Protein AF-A0A4Y8CAQ8-F1 (afdb_monomer_lite)

Foldseek 3Di:
DPPVVVCVVDDVVPDDPVVSVVVVVVLCVPPDDLVRVLVVLLVQLLVCLLVLNLVSNLVSLVVNVVSVHQLLVSLVSQLVSCCQWANPQDVCLNVLSVVLNVVCVVPPPDCNSVSSSVSSNDSSNGDTDRPVVVVVVVVVVDPVPDPDDDDDPVD

Radius of gyration: 21.2 Å; chains: 1; bounding box: 49×41×60 Å

Structure (mmCIF, N/CA/C/O backbone):
data_AF-A0A4Y8CAQ8-F1
#
_entry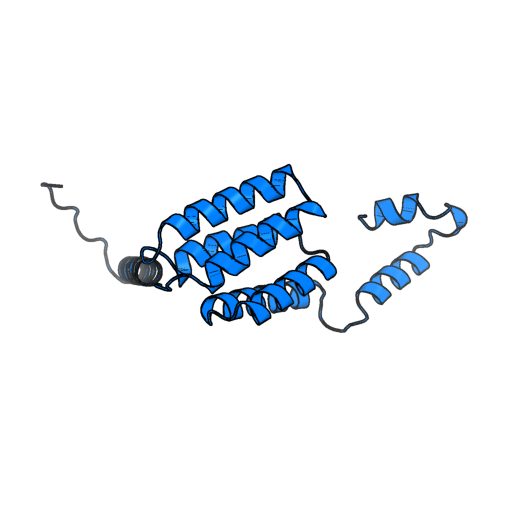.id   AF-A0A4Y8CAQ8-F1
#
loop_
_atom_site.group_PDB
_atom_site.id
_atom_site.type_symbol
_atom_site.label_atom_id
_atom_site.label_alt_id
_atom_site.label_comp_id
_atom_site.label_asym_id
_atom_site.label_entity_id
_atom_site.label_seq_id
_atom_site.pdbx_PDB_ins_code
_atom_site.Cartn_x
_atom_site.Cartn_y
_atom_site.Cartn_z
_atom_site.occupancy
_atom_site.B_iso_or_equiv
_atom_site.auth_seq_id
_atom_site.auth_comp_id
_atom_site.auth_asym_id
_atom_site.auth_atom_id
_atom_site.pdbx_PDB_model_num
ATOM 1 N N . LEU A 1 1 ? 20.482 11.154 -14.020 1.00 48.38 1 LEU A N 1
ATOM 2 C CA . LEU A 1 1 ? 21.392 12.305 -13.878 1.00 48.38 1 LEU A CA 1
ATOM 3 C C . LEU A 1 1 ? 20.596 13.489 -13.368 1.00 48.38 1 LEU A C 1
ATOM 5 O O . LEU A 1 1 ? 19.594 13.836 -13.987 1.00 48.38 1 LEU A O 1
ATOM 9 N N . ASN A 1 2 ? 21.006 14.090 -12.252 1.00 50.84 2 ASN A N 1
ATOM 10 C CA . ASN A 1 2 ? 20.492 15.417 -11.910 1.00 50.84 2 ASN A CA 1
ATOM 11 C C . ASN A 1 2 ? 20.995 16.437 -12.962 1.00 50.84 2 ASN A C 1
ATOM 13 O O . ASN A 1 2 ? 21.939 16.163 -13.705 1.00 50.84 2 ASN A O 1
ATOM 17 N N . LEU A 1 3 ? 20.349 17.603 -13.075 1.00 53.66 3 LEU A N 1
ATOM 18 C CA . LEU A 1 3 ? 20.696 18.590 -14.110 1.00 53.66 3 LEU A CA 1
ATOM 19 C C . LEU A 1 3 ? 22.185 18.992 -14.052 1.00 53.66 3 LEU A C 1
ATOM 21 O O . LEU A 1 3 ? 22.778 19.294 -15.080 1.00 53.66 3 LEU A O 1
ATOM 25 N N . LEU A 1 4 ? 22.792 18.953 -12.862 1.00 51.75 4 LEU A N 1
ATOM 26 C CA . LEU A 1 4 ? 24.197 19.285 -12.634 1.00 51.75 4 LEU A CA 1
ATOM 27 C C . LEU A 1 4 ? 25.144 18.212 -13.196 1.00 51.75 4 LEU A C 1
ATOM 29 O O . LEU A 1 4 ? 26.127 18.543 -13.847 1.00 51.75 4 LEU A O 1
ATOM 33 N N . GLU A 1 5 ? 24.818 16.933 -13.021 1.00 55.53 5 GLU A N 1
ATOM 34 C CA . GLU A 1 5 ? 25.569 15.816 -13.601 1.00 55.53 5 GLU A CA 1
ATOM 35 C C . GLU A 1 5 ? 25.488 15.818 -15.129 1.00 55.53 5 GLU A C 1
ATOM 37 O O . GLU A 1 5 ? 26.468 15.501 -15.794 1.00 55.53 5 GLU A O 1
ATOM 42 N N . PHE A 1 6 ? 24.347 16.210 -15.706 1.00 60.94 6 PHE A N 1
ATOM 43 C CA . PHE A 1 6 ? 24.195 16.288 -17.166 1.00 60.94 6 PHE A CA 1
ATOM 44 C C . PHE A 1 6 ? 25.023 17.429 -17.761 1.00 60.94 6 PHE A C 1
ATOM 46 O O . PHE A 1 6 ? 25.574 17.311 -18.851 1.00 60.94 6 PHE A O 1
ATOM 53 N N . VAL A 1 7 ? 25.154 18.518 -17.006 1.00 61.97 7 VAL A N 1
ATOM 54 C CA . VAL A 1 7 ? 25.989 19.670 -17.345 1.00 61.97 7 VAL A CA 1
ATOM 55 C C . VAL A 1 7 ? 27.478 19.337 -17.266 1.00 61.97 7 VAL A C 1
ATOM 57 O O . VAL A 1 7 ? 28.226 19.817 -18.101 1.00 61.97 7 VAL A O 1
ATOM 60 N N . LEU A 1 8 ? 27.903 18.481 -16.333 1.00 60.41 8 LEU A N 1
ATOM 61 C CA . LEU A 1 8 ? 29.299 18.031 -16.225 1.00 60.41 8 LEU A CA 1
ATOM 62 C C . LEU A 1 8 ? 29.729 17.089 -17.363 1.00 60.41 8 LEU A C 1
ATOM 64 O O . LEU A 1 8 ? 30.916 16.980 -17.651 1.00 60.41 8 LEU A O 1
ATOM 68 N N . VAL A 1 9 ? 28.773 16.407 -18.001 1.00 61.00 9 VAL A N 1
ATOM 69 C CA . VAL A 1 9 ? 29.015 15.544 -19.173 1.00 61.00 9 VAL A CA 1
ATOM 70 C C . VAL A 1 9 ? 29.072 16.354 -20.477 1.00 61.00 9 VAL A C 1
ATOM 72 O O . VAL A 1 9 ? 29.650 15.898 -21.463 1.00 61.00 9 VAL A O 1
ATOM 75 N N . LEU A 1 10 ? 28.492 17.556 -20.499 1.00 59.84 10 LEU A N 1
ATOM 76 C CA . LEU A 1 10 ? 28.521 18.448 -21.655 1.00 59.84 10 LEU A CA 1
ATOM 77 C C . LEU A 1 10 ? 29.734 19.381 -21.569 1.00 59.84 10 LEU A C 1
ATOM 79 O O . LEU A 1 10 ? 29.952 20.045 -20.563 1.00 59.84 10 LEU A O 1
ATOM 83 N N . ASP A 1 11 ? 30.509 19.428 -22.650 1.00 58.31 11 ASP A N 1
ATOM 84 C CA . ASP A 1 11 ? 31.727 20.232 -22.794 1.00 58.31 11 ASP A CA 1
ATOM 85 C C . ASP A 1 11 ? 31.525 21.683 -22.292 1.00 58.31 11 ASP A C 1
ATOM 87 O O . ASP A 1 11 ? 30.544 22.347 -22.660 1.00 58.31 11 ASP A O 1
ATOM 91 N N . GLU A 1 12 ? 32.445 22.182 -21.451 1.00 57.88 12 GLU A N 1
ATOM 92 C CA . GLU A 1 12 ? 32.298 23.411 -20.637 1.00 57.88 12 GLU A CA 1
ATOM 93 C C . GLU A 1 12 ? 31.908 24.657 -21.456 1.00 57.88 12 GLU A C 1
ATOM 95 O O . GLU A 1 12 ? 31.308 25.606 -20.949 1.00 57.88 12 GLU A O 1
ATOM 100 N N . LYS A 1 13 ? 32.196 24.643 -22.761 1.00 58.88 13 LYS A N 1
ATOM 101 C CA . LYS A 1 13 ? 31.930 25.736 -23.704 1.00 58.88 13 LYS A CA 1
ATOM 102 C C . LYS A 1 13 ? 30.451 25.978 -24.025 1.00 58.88 13 LYS A C 1
ATOM 104 O O . LYS A 1 13 ? 30.140 27.024 -24.593 1.00 58.88 13 LYS A O 1
ATOM 109 N N . HIS A 1 14 ? 29.536 25.070 -23.675 1.00 56.91 14 HIS A N 1
ATOM 110 C CA . HIS A 1 14 ? 28.107 25.202 -24.008 1.00 56.91 14 HIS A CA 1
ATOM 111 C C . HIS A 1 14 ? 27.181 25.457 -22.812 1.00 56.91 14 HIS A C 1
ATOM 113 O O . HIS A 1 14 ? 25.961 25.585 -22.986 1.00 56.91 14 HIS A O 1
ATOM 119 N N . ILE A 1 15 ? 27.737 25.601 -21.608 1.00 66.88 15 ILE A N 1
ATOM 120 C CA . ILE A 1 15 ? 26.968 25.837 -20.386 1.00 66.88 15 ILE A CA 1
ATOM 121 C C . ILE A 1 15 ? 26.664 27.335 -20.265 1.00 66.88 15 ILE A C 1
ATOM 123 O O . ILE A 1 15 ? 27.389 28.098 -19.632 1.00 66.88 15 ILE A O 1
ATOM 127 N N . SER A 1 16 ? 25.567 27.775 -20.883 1.00 69.94 16 SER A N 1
ATOM 128 C CA . SER A 1 16 ? 25.019 29.118 -20.676 1.00 69.94 16 SER A CA 1
ATOM 129 C C . SER A 1 16 ? 23.699 29.052 -19.909 1.00 69.94 16 SER A C 1
ATOM 131 O O . SER A 1 16 ? 22.913 28.111 -20.046 1.00 69.94 16 SER A O 1
ATOM 133 N N . LEU A 1 17 ? 23.419 30.087 -19.113 1.00 62.75 17 LEU A N 1
ATOM 134 C CA . LEU A 1 17 ? 22.161 30.235 -18.366 1.00 62.75 17 LEU A CA 1
ATOM 135 C C . LEU A 1 17 ? 20.934 30.171 -19.296 1.00 62.75 17 LEU A C 1
ATOM 137 O O . LEU A 1 17 ? 19.856 29.725 -18.903 1.00 62.75 17 LEU A O 1
ATOM 141 N N . GLU A 1 18 ? 21.108 30.597 -20.545 1.00 65.69 18 GLU A N 1
ATOM 142 C CA . GLU A 1 18 ? 20.089 30.548 -21.585 1.00 65.69 18 GLU A CA 1
ATOM 143 C C . GLU A 1 18 ? 19.841 29.117 -22.088 1.00 65.69 18 GLU A C 1
ATOM 145 O O . GLU A 1 18 ? 18.686 28.700 -22.198 1.00 65.69 18 GLU A O 1
ATOM 150 N N . ASN A 1 19 ? 20.901 28.332 -22.304 1.00 65.94 19 ASN A N 1
ATOM 151 C CA . ASN A 1 19 ? 20.801 26.925 -22.699 1.00 65.94 19 ASN A CA 1
ATOM 152 C C . ASN A 1 19 ? 20.169 26.078 -21.587 1.00 65.94 19 ASN A C 1
ATOM 154 O O . ASN A 1 19 ? 19.286 25.266 -21.856 1.00 65.94 19 ASN A O 1
ATOM 158 N N . LEU A 1 20 ? 20.528 26.339 -20.326 1.00 67.94 20 LEU A N 1
ATOM 159 C CA . LEU A 1 20 ? 19.938 25.672 -19.159 1.00 67.94 20 LEU A CA 1
ATOM 160 C C . LEU A 1 20 ? 18.444 25.976 -19.003 1.00 67.94 20 LEU A C 1
ATOM 162 O O . LEU A 1 20 ? 17.654 25.080 -18.705 1.00 67.94 20 LEU A O 1
ATOM 166 N N . LYS A 1 21 ? 18.029 27.228 -19.238 1.00 64.25 21 LYS A N 1
ATOM 167 C CA . LYS A 1 21 ? 16.607 27.606 -19.238 1.00 64.25 21 LYS A CA 1
ATOM 168 C C . LYS A 1 21 ? 15.843 26.946 -20.384 1.00 64.25 21 LYS A C 1
ATOM 170 O O . LYS A 1 21 ? 14.719 26.507 -20.158 1.00 64.25 21 LYS A O 1
ATOM 175 N N . LYS A 1 22 ? 16.440 26.841 -21.577 1.00 63.41 22 LYS A N 1
ATOM 176 C CA . LYS A 1 22 ? 15.846 26.129 -22.721 1.00 63.41 22 LYS A CA 1
ATOM 177 C C . LYS A 1 22 ? 15.663 24.643 -22.409 1.00 63.41 22 LYS A C 1
ATOM 179 O O . LYS A 1 22 ? 14.549 24.162 -22.539 1.00 63.41 22 LYS A O 1
ATOM 184 N N . LEU A 1 23 ? 16.680 23.960 -21.880 1.00 61.88 23 LEU A N 1
ATOM 185 C CA . LEU A 1 23 ? 16.581 22.559 -21.442 1.00 61.88 23 LEU A CA 1
ATOM 186 C C . LEU A 1 23 ? 15.515 22.350 -20.357 1.00 61.88 23 LEU A C 1
ATOM 188 O O . LEU A 1 23 ? 14.687 21.452 -20.478 1.00 61.88 23 LEU A O 1
ATOM 192 N N . ARG A 1 24 ? 15.472 23.213 -19.332 1.00 59.25 24 ARG A N 1
ATOM 193 C CA . ARG A 1 24 ? 14.423 23.171 -18.299 1.00 59.25 24 ARG A CA 1
ATOM 194 C C . ARG A 1 24 ? 13.027 23.342 -18.897 1.00 59.25 24 ARG A C 1
ATOM 196 O O . ARG A 1 24 ? 12.087 22.689 -18.462 1.00 59.25 24 ARG A O 1
ATOM 203 N N . ASN A 1 25 ? 12.879 24.240 -19.866 1.00 52.53 25 ASN A N 1
ATOM 204 C CA . ASN A 1 25 ? 11.593 24.508 -20.497 1.00 52.53 25 ASN A CA 1
ATOM 205 C C . ASN A 1 25 ? 11.186 23.400 -21.482 1.00 52.53 25 ASN A C 1
ATOM 207 O O . ASN A 1 25 ? 10.002 23.107 -21.552 1.00 52.53 25 ASN A O 1
ATOM 211 N N . SER A 1 26 ? 12.132 22.742 -22.160 1.00 52.34 26 SER A N 1
ATOM 212 C CA . SER A 1 26 ? 11.873 21.548 -22.981 1.00 52.34 26 SER A CA 1
ATOM 213 C C . SER A 1 26 ? 11.478 20.324 -22.146 1.00 52.34 26 SER A C 1
ATOM 215 O O . SER A 1 26 ? 10.753 19.465 -22.627 1.00 52.34 26 SER A O 1
ATOM 217 N N . ILE A 1 27 ? 11.909 20.245 -20.883 1.00 53.66 27 ILE A N 1
ATOM 218 C CA . ILE A 1 27 ? 11.409 19.241 -19.924 1.00 53.66 27 ILE A CA 1
ATOM 219 C C . ILE A 1 27 ? 9.975 19.585 -19.466 1.00 53.66 27 ILE A C 1
ATOM 221 O O . ILE A 1 27 ? 9.199 18.696 -19.139 1.00 53.66 27 ILE A O 1
ATOM 225 N N . ASN A 1 28 ? 9.599 20.868 -19.485 1.00 46.09 28 ASN A N 1
ATOM 226 C CA . ASN A 1 28 ? 8.289 21.376 -19.056 1.00 46.09 28 ASN A CA 1
ATOM 227 C C . ASN A 1 28 ? 7.316 21.674 -20.221 1.00 46.09 28 ASN A C 1
ATOM 229 O O . ASN A 1 28 ? 6.280 22.297 -19.991 1.00 46.09 28 ASN A O 1
ATOM 233 N N . SER A 1 29 ? 7.637 21.316 -21.471 1.00 40.28 29 SER A N 1
ATOM 234 C CA . SER A 1 29 ? 6.816 21.674 -22.644 1.00 40.28 29 SER A CA 1
ATOM 235 C C . SER A 1 29 ? 5.560 20.814 -22.838 1.00 40.28 29 SER A C 1
ATOM 237 O O . SER A 1 29 ? 4.784 21.078 -23.752 1.00 40.28 29 SER A O 1
ATOM 239 N N . GLU A 1 30 ? 5.297 19.853 -21.954 1.00 44.75 30 GLU A N 1
ATOM 240 C CA . GLU A 1 30 ? 3.944 19.346 -21.721 1.00 44.75 30 GLU A CA 1
ATOM 241 C C . GLU A 1 30 ? 3.357 20.166 -20.567 1.00 44.75 30 GLU A C 1
ATOM 243 O O . GLU A 1 30 ? 3.832 20.063 -19.444 1.00 44.75 30 GLU A O 1
ATOM 248 N N . GLY A 1 31 ? 2.387 21.042 -20.852 1.00 42.06 31 GLY A N 1
ATOM 249 C CA . GLY A 1 31 ? 1.875 22.109 -19.971 1.00 42.06 31 GLY A CA 1
ATOM 250 C C . GLY A 1 31 ? 1.147 21.684 -18.685 1.00 42.06 31 GLY A C 1
ATOM 251 O O . GLY A 1 31 ? 0.200 22.345 -18.269 1.00 42.06 31 GLY A O 1
ATOM 252 N N . VAL A 1 32 ? 1.584 20.607 -18.046 1.00 47.69 32 VAL A N 1
ATOM 253 C CA . VAL A 1 32 ? 1.220 20.182 -16.700 1.00 47.69 32 VAL A CA 1
ATOM 254 C C . VAL A 1 32 ? 2.506 20.284 -15.887 1.00 47.69 32 VAL A C 1
ATOM 256 O O . VAL A 1 32 ? 3.531 19.735 -16.284 1.00 47.69 32 VAL A O 1
ATOM 259 N N . SER A 1 33 ? 2.496 21.030 -14.777 1.00 55.12 33 SER A N 1
ATOM 260 C CA . SER A 1 33 ? 3.642 21.060 -13.857 1.00 55.12 33 SER A CA 1
ATOM 261 C C . SER A 1 33 ? 4.111 19.624 -13.621 1.00 55.12 33 SER A C 1
ATOM 263 O O . SER A 1 33 ? 3.273 18.770 -13.341 1.00 55.12 33 SER A O 1
ATOM 265 N N . SER A 1 34 ? 5.409 19.325 -13.737 1.00 57.69 34 SER A N 1
ATOM 266 C CA . SER A 1 34 ? 5.913 17.949 -13.588 1.00 57.69 34 SER A CA 1
ATOM 267 C C . SER A 1 34 ? 5.353 17.275 -12.328 1.00 57.69 34 SER A C 1
ATOM 269 O O . SER A 1 34 ? 4.872 16.145 -12.384 1.00 57.69 34 SER A O 1
ATOM 271 N N . LYS A 1 35 ? 5.265 18.026 -11.220 1.00 59.06 35 LYS A N 1
ATOM 272 C CA . LYS A 1 35 ? 4.625 17.613 -9.956 1.00 59.06 35 LYS A CA 1
ATOM 273 C C . LYS A 1 35 ? 3.180 17.124 -10.102 1.00 59.06 35 LYS A C 1
ATOM 275 O O . LYS A 1 35 ? 2.810 16.153 -9.441 1.00 59.06 35 LYS A O 1
ATOM 280 N N . ASP A 1 36 ? 2.380 17.774 -10.937 1.00 68.19 36 ASP A N 1
ATOM 281 C CA . ASP A 1 36 ? 0.981 17.409 -11.159 1.00 68.19 36 ASP A CA 1
ATOM 282 C C . ASP A 1 36 ? 0.894 16.108 -11.970 1.00 68.19 36 ASP A C 1
ATOM 284 O O . ASP A 1 36 ? 0.117 15.219 -11.622 1.00 68.19 36 ASP A O 1
ATOM 288 N N . THR A 1 37 ? 1.764 15.923 -12.970 1.00 76.25 37 THR A N 1
ATOM 289 C CA . THR A 1 37 ? 1.831 14.684 -13.766 1.00 76.25 37 THR A CA 1
ATOM 290 C C . THR A 1 37 ? 2.212 13.475 -12.909 1.00 76.25 37 THR A C 1
ATOM 292 O O . THR A 1 37 ? 1.539 12.443 -12.976 1.00 76.25 37 THR A O 1
ATOM 295 N N . HIS A 1 38 ? 3.226 13.604 -12.044 1.00 82.31 38 HIS A N 1
ATOM 296 C CA . HIS A 1 38 ? 3.637 12.541 -11.115 1.00 82.31 38 HIS A CA 1
ATOM 297 C C . HIS A 1 38 ? 2.480 12.100 -10.206 1.00 82.31 38 HIS A C 1
ATOM 299 O O . HIS A 1 38 ? 2.194 10.906 -10.068 1.00 82.31 38 HIS A O 1
ATOM 305 N N . TYR A 1 39 ? 1.764 13.064 -9.613 1.00 85.25 39 TYR A N 1
ATOM 306 C CA . TYR A 1 39 ? 0.643 12.767 -8.724 1.00 85.25 39 TYR A CA 1
ATOM 307 C C . TYR A 1 39 ? -0.533 12.121 -9.467 1.00 85.25 39 TYR A C 1
ATOM 309 O O . TYR A 1 39 ? -1.132 11.174 -8.952 1.00 85.25 39 TYR A O 1
ATOM 317 N N . ILE A 1 40 ? -0.847 12.589 -10.679 1.00 93.06 40 ILE A N 1
ATOM 318 C CA . ILE A 1 40 ? -1.916 12.027 -11.513 1.00 93.06 40 ILE A CA 1
ATOM 319 C C . ILE A 1 40 ? -1.617 10.565 -11.852 1.00 93.06 40 ILE A C 1
ATOM 321 O O . ILE A 1 40 ? -2.478 9.710 -11.634 1.00 93.06 40 ILE A O 1
ATOM 325 N N . LEU A 1 41 ? -0.402 10.257 -12.316 1.00 95.88 41 LEU A N 1
ATOM 326 C CA . LEU A 1 41 ? -0.003 8.890 -12.663 1.00 95.88 41 LEU A CA 1
ATOM 327 C C . LEU A 1 41 ? -0.014 7.966 -11.440 1.00 95.88 41 LEU A C 1
ATOM 329 O O . LEU A 1 41 ? -0.576 6.872 -11.488 1.00 95.88 41 LEU A O 1
ATOM 333 N N . ALA A 1 42 ? 0.523 8.433 -10.312 1.00 96.31 42 ALA A N 1
ATOM 334 C CA . ALA A 1 42 ? 0.510 7.684 -9.061 1.00 96.31 42 ALA A CA 1
ATOM 335 C C . ALA A 1 42 ? -0.918 7.422 -8.564 1.00 96.31 42 ALA A C 1
ATOM 337 O O . ALA A 1 42 ? -1.236 6.327 -8.103 1.00 96.31 42 ALA A O 1
ATOM 338 N N . SER A 1 43 ? -1.804 8.413 -8.683 1.00 96.62 43 SER A N 1
ATOM 339 C CA . SER A 1 43 ? -3.214 8.264 -8.334 1.00 96.62 43 SER A CA 1
ATOM 340 C C . SER A 1 43 ? -3.927 7.277 -9.261 1.00 96.62 43 SER A C 1
ATOM 342 O O . SER A 1 43 ? -4.732 6.476 -8.790 1.00 96.62 43 SER A O 1
ATOM 344 N N . ALA A 1 44 ? -3.633 7.309 -10.561 1.00 98.19 44 ALA A N 1
ATOM 345 C CA . ALA A 1 44 ? -4.205 6.390 -11.539 1.00 98.19 44 ALA A CA 1
ATOM 346 C C . ALA A 1 44 ? -3.763 4.937 -11.289 1.00 98.19 44 ALA A C 1
ATOM 348 O O . ALA A 1 44 ? -4.606 4.038 -11.287 1.00 98.19 44 ALA A O 1
ATOM 349 N N . MET A 1 45 ? -2.487 4.714 -10.955 1.00 98.69 45 MET A N 1
ATOM 350 C CA . MET A 1 45 ? -1.977 3.403 -10.536 1.00 98.69 45 MET A CA 1
ATOM 351 C C . MET A 1 45 ? -2.737 2.869 -9.312 1.00 98.69 45 MET A C 1
ATOM 353 O O . MET A 1 45 ? -3.235 1.749 -9.340 1.00 98.69 45 MET A O 1
ATOM 357 N N . ILE A 1 46 ? -2.903 3.682 -8.262 1.00 98.56 46 ILE A N 1
ATOM 358 C CA . ILE A 1 46 ? -3.612 3.277 -7.034 1.00 98.56 46 ILE A CA 1
ATOM 359 C C . ILE A 1 46 ? -5.098 2.993 -7.296 1.00 98.56 46 ILE A C 1
ATOM 361 O O . ILE A 1 46 ? -5.648 2.027 -6.770 1.00 98.56 46 ILE A O 1
ATOM 365 N N . LYS A 1 47 ? -5.761 3.786 -8.148 1.00 98.56 47 LYS A N 1
ATOM 366 C CA . LYS A 1 47 ? -7.147 3.508 -8.560 1.00 98.56 47 LYS A CA 1
ATOM 367 C C . LYS A 1 47 ? -7.264 2.201 -9.348 1.00 98.56 47 LYS A C 1
ATOM 369 O O . LYS A 1 47 ? -8.226 1.471 -9.136 1.00 98.56 47 LYS A O 1
ATOM 374 N N . SER A 1 48 ? -6.287 1.893 -10.199 1.00 98.69 48 SER A N 1
ATOM 375 C CA . SER A 1 48 ? -6.244 0.638 -10.963 1.00 98.69 48 SER A CA 1
ATOM 376 C C . SER A 1 48 ? -6.073 -0.569 -10.037 1.00 98.69 48 SER A C 1
ATOM 378 O O . SER A 1 48 ? -6.841 -1.522 -10.119 1.00 98.69 48 SER A O 1
ATOM 380 N N . LEU A 1 49 ? -5.157 -0.474 -9.062 1.00 98.75 49 LEU A N 1
ATOM 381 C CA . LEU A 1 49 ? -4.990 -1.476 -8.003 1.00 98.75 49 LEU A CA 1
ATOM 382 C C . LEU A 1 49 ? -6.298 -1.713 -7.229 1.00 98.75 49 LEU A C 1
ATOM 384 O O . LEU A 1 49 ? -6.693 -2.858 -7.014 1.00 98.75 49 LEU A O 1
ATOM 388 N N . ARG A 1 50 ? -7.003 -0.641 -6.844 1.00 98.56 50 ARG A N 1
ATOM 389 C CA . ARG A 1 50 ? -8.308 -0.722 -6.161 1.00 98.56 50 ARG A CA 1
ATOM 390 C C . ARG A 1 50 ? -9.374 -1.395 -7.025 1.00 98.56 50 ARG A C 1
ATOM 392 O O . ARG A 1 50 ? -10.157 -2.192 -6.517 1.00 98.56 50 ARG A O 1
ATOM 399 N N . GLY A 1 51 ? -9.376 -1.092 -8.322 1.00 98.12 51 GLY A N 1
ATOM 400 C CA . GLY A 1 51 ? -10.236 -1.723 -9.323 1.00 98.12 51 GLY A CA 1
ATOM 401 C C . GLY A 1 51 ? -9.851 -3.164 -9.665 1.00 98.12 51 GLY A C 1
ATOM 402 O O . GLY A 1 51 ? -10.567 -3.799 -10.428 1.00 98.12 51 GLY A O 1
ATOM 403 N N . SER A 1 52 ? -8.762 -3.689 -9.089 1.00 98.38 52 SER A N 1
ATOM 404 C CA . SER A 1 52 ? -8.197 -5.006 -9.412 1.00 98.38 52 SER A CA 1
ATOM 405 C C . SER A 1 52 ? -7.858 -5.175 -10.901 1.00 98.38 52 SER A C 1
ATOM 407 O O . SER A 1 52 ? -7.918 -6.276 -11.442 1.00 98.38 52 SER A O 1
ATOM 409 N N . ASP A 1 53 ? -7.484 -4.074 -11.558 1.00 98.69 53 ASP A N 1
ATOM 410 C CA . ASP A 1 53 ? -7.047 -4.043 -12.954 1.00 98.69 53 ASP A CA 1
ATOM 411 C C . ASP A 1 53 ? -5.513 -4.111 -13.009 1.00 98.69 53 ASP A C 1
ATOM 413 O O . ASP A 1 53 ? -4.809 -3.118 -12.787 1.00 98.69 53 ASP A O 1
ATOM 417 N N . VAL A 1 54 ? -4.996 -5.322 -13.239 1.00 98.69 54 VAL A N 1
ATOM 418 C CA . VAL A 1 54 ? -3.554 -5.614 -13.273 1.00 98.69 54 VAL A CA 1
ATOM 419 C C . VAL A 1 54 ? -2.873 -4.893 -14.436 1.00 98.69 54 VAL A C 1
ATOM 421 O O . VAL A 1 54 ? -1.812 -4.293 -14.247 1.00 98.69 54 VAL A O 1
ATOM 424 N N . ASP A 1 55 ? -3.485 -4.919 -15.620 1.00 98.69 55 ASP A N 1
ATOM 425 C CA . ASP A 1 55 ? -2.905 -4.359 -16.840 1.00 98.69 55 ASP A CA 1
ATOM 426 C C . ASP A 1 55 ? -2.799 -2.836 -16.740 1.00 98.69 55 ASP A C 1
ATOM 428 O O . ASP A 1 55 ? -1.733 -2.263 -16.991 1.00 98.69 55 ASP A O 1
ATOM 432 N N . ALA A 1 56 ? -3.866 -2.170 -16.284 1.00 98.56 56 ALA A N 1
ATOM 433 C CA . ALA A 1 56 ? -3.847 -0.729 -16.061 1.00 98.56 56 ALA A CA 1
ATOM 434 C C . ALA A 1 56 ? -2.844 -0.336 -14.965 1.00 98.56 56 ALA A C 1
ATOM 436 O O . ALA A 1 56 ? -2.099 0.637 -15.123 1.00 98.56 56 ALA A O 1
ATOM 437 N N . ALA A 1 57 ? -2.763 -1.101 -13.870 1.00 98.75 57 ALA A N 1
ATOM 438 C CA . ALA A 1 57 ? -1.804 -0.828 -12.803 1.00 98.75 57 ALA A CA 1
ATOM 439 C C . ALA A 1 57 ? -0.348 -0.936 -13.292 1.00 98.75 57 ALA A C 1
ATOM 441 O O . ALA A 1 57 ? 0.462 -0.055 -12.992 1.00 98.75 57 ALA A O 1
ATOM 442 N N . ILE A 1 58 ? -0.023 -1.960 -14.089 1.00 98.69 58 ILE A N 1
ATOM 443 C CA . ILE A 1 58 ? 1.306 -2.125 -14.697 1.00 98.69 58 ILE A CA 1
ATOM 444 C C . ILE A 1 58 ? 1.596 -1.030 -15.725 1.00 98.69 58 ILE A C 1
ATOM 446 O O . ILE A 1 58 ? 2.708 -0.499 -15.752 1.00 98.69 58 ILE A O 1
ATOM 450 N N . TYR A 1 59 ? 0.604 -0.628 -16.519 1.00 98.56 59 TYR A N 1
ATOM 451 C CA . TYR A 1 59 ? 0.749 0.486 -17.452 1.00 98.56 59 TYR A CA 1
ATOM 452 C C . TYR A 1 59 ? 1.113 1.793 -16.730 1.00 98.56 59 TYR A C 1
ATOM 454 O O . TYR A 1 59 ? 2.077 2.465 -17.105 1.00 98.56 59 TYR A O 1
ATOM 462 N N . TYR A 1 60 ? 0.396 2.148 -15.659 1.00 98.62 60 TYR A N 1
ATOM 463 C CA . TYR A 1 60 ? 0.709 3.360 -14.898 1.00 98.62 60 TYR A CA 1
ATOM 464 C C . TYR A 1 60 ? 2.027 3.253 -14.124 1.00 98.62 60 TYR A C 1
ATOM 466 O O . TYR A 1 60 ? 2.736 4.254 -14.017 1.00 98.62 60 TYR A O 1
ATOM 474 N N . LEU A 1 61 ? 2.405 2.060 -13.649 1.00 98.62 61 LEU A N 1
ATOM 475 C CA . LEU A 1 61 ? 3.738 1.817 -13.096 1.00 98.62 61 LEU A CA 1
ATOM 476 C C . LEU A 1 61 ? 4.829 2.117 -14.135 1.00 98.62 61 LEU A C 1
ATOM 478 O O . LEU A 1 61 ? 5.771 2.848 -13.837 1.00 98.62 61 LEU A O 1
ATOM 482 N N . ALA A 1 62 ? 4.694 1.602 -15.359 1.00 98.38 62 ALA A N 1
ATOM 483 C CA . ALA A 1 62 ? 5.656 1.847 -16.431 1.00 98.38 62 ALA A CA 1
ATOM 484 C C . ALA A 1 62 ? 5.767 3.343 -16.765 1.00 98.38 62 ALA A C 1
ATOM 486 O O . ALA A 1 62 ? 6.873 3.863 -16.890 1.00 98.38 62 ALA A O 1
ATOM 487 N N . ARG A 1 63 ? 4.634 4.056 -16.821 1.00 97.12 63 ARG A N 1
ATOM 488 C CA . ARG A 1 63 ? 4.590 5.515 -17.022 1.00 97.12 63 ARG A CA 1
ATOM 489 C C . ARG A 1 63 ? 5.292 6.295 -15.908 1.00 97.12 63 ARG A C 1
ATOM 491 O O . ARG A 1 63 ? 5.943 7.291 -16.199 1.00 97.12 63 ARG A O 1
ATOM 498 N N . LEU A 1 64 ? 5.165 5.867 -14.650 1.00 96.19 64 LEU A N 1
ATOM 499 C CA . LEU A 1 64 ? 5.874 6.482 -13.521 1.00 96.19 64 LEU A CA 1
ATOM 500 C C . LEU A 1 64 ? 7.388 6.276 -13.629 1.00 96.19 64 LEU A C 1
ATOM 502 O O . LEU A 1 64 ? 8.146 7.219 -13.418 1.00 96.19 64 LEU A O 1
ATOM 506 N N . ILE A 1 65 ? 7.819 5.063 -13.983 1.00 95.69 65 ILE A N 1
ATOM 507 C CA . ILE A 1 65 ? 9.239 4.732 -14.161 1.00 95.69 65 ILE A CA 1
ATOM 508 C C . ILE A 1 65 ? 9.843 5.552 -15.308 1.00 95.69 65 ILE A C 1
ATOM 510 O O . ILE A 1 65 ? 10.906 6.142 -15.136 1.00 95.69 65 ILE A O 1
ATOM 514 N N . ASP A 1 66 ? 9.155 5.622 -16.449 1.00 92.94 66 ASP A N 1
ATOM 515 C CA . ASP A 1 66 ? 9.586 6.391 -17.624 1.00 92.94 66 ASP A CA 1
ATOM 516 C C . ASP A 1 66 ? 9.667 7.898 -17.330 1.00 92.94 66 ASP A C 1
ATOM 518 O O . ASP A 1 66 ? 10.628 8.566 -17.707 1.00 92.94 66 ASP A O 1
ATOM 522 N N . ALA A 1 67 ? 8.727 8.417 -16.533 1.00 88.81 67 ALA A N 1
ATOM 523 C CA . ALA A 1 67 ? 8.755 9.791 -16.033 1.00 88.81 67 ALA A CA 1
ATOM 524 C C . ALA A 1 67 ? 9.852 10.058 -14.977 1.00 88.81 67 ALA A C 1
ATOM 526 O O . ALA A 1 67 ? 9.952 11.177 -14.471 1.00 88.81 67 ALA A O 1
ATOM 527 N N . GLY A 1 68 ? 10.665 9.058 -14.618 1.00 88.88 68 GLY A N 1
ATOM 528 C CA . GLY A 1 68 ? 11.768 9.196 -13.667 1.00 88.88 68 GLY A CA 1
ATOM 529 C C . GLY A 1 68 ? 11.339 9.245 -12.199 1.00 88.88 68 GLY A C 1
ATOM 530 O O . GLY A 1 68 ? 12.090 9.752 -11.366 1.00 88.88 68 GLY A O 1
ATOM 531 N N . GLU A 1 69 ? 10.147 8.740 -11.865 1.00 95.00 69 GLU A N 1
ATOM 532 C CA . GLU A 1 69 ? 9.669 8.689 -10.483 1.00 95.00 69 GLU A CA 1
ATOM 533 C C . GLU A 1 69 ? 10.524 7.749 -9.624 1.00 95.00 69 GLU A C 1
ATOM 535 O O . GLU A 1 69 ? 10.933 6.661 -10.052 1.00 95.00 69 GLU A O 1
ATOM 540 N N . SER A 1 70 ? 10.768 8.145 -8.373 1.00 95.81 70 SER A N 1
ATOM 541 C CA . SER A 1 70 ? 11.633 7.373 -7.488 1.00 95.81 70 SER A CA 1
ATOM 542 C C . SER A 1 70 ? 10.980 6.041 -7.084 1.00 95.81 70 SER A C 1
ATOM 544 O O . SER A 1 70 ? 9.794 5.968 -6.749 1.00 95.81 70 SER A O 1
ATOM 546 N N . ALA A 1 71 ? 11.753 4.952 -7.100 1.00 97.56 71 ALA A N 1
ATOM 547 C CA . ALA A 1 71 ? 11.224 3.621 -6.790 1.00 97.56 71 ALA A CA 1
ATOM 548 C C . ALA A 1 71 ? 10.679 3.539 -5.352 1.00 97.56 71 ALA A C 1
ATOM 550 O O . ALA A 1 71 ? 9.644 2.922 -5.097 1.00 97.56 71 ALA A O 1
ATOM 551 N N . ASP A 1 72 ? 11.340 4.217 -4.410 1.00 96.75 72 ASP A N 1
ATOM 552 C CA . ASP A 1 72 ? 10.912 4.315 -3.017 1.00 96.75 72 ASP A CA 1
ATOM 553 C C . ASP A 1 72 ? 9.625 5.140 -2.856 1.00 96.75 72 ASP A C 1
ATOM 555 O O . ASP A 1 72 ? 8.827 4.847 -1.963 1.00 96.75 72 ASP A O 1
ATOM 559 N N . PHE A 1 73 ? 9.378 6.138 -3.715 1.00 97.06 73 PHE A N 1
ATOM 560 C CA . PHE A 1 73 ? 8.105 6.856 -3.740 1.00 97.06 73 PHE A CA 1
ATOM 561 C C . PHE A 1 73 ? 6.969 5.932 -4.163 1.00 97.06 73 PHE A C 1
ATOM 563 O O . PHE A 1 73 ? 5.961 5.863 -3.458 1.00 97.06 73 PHE A O 1
ATOM 570 N N . ILE A 1 74 ? 7.146 5.184 -5.255 1.00 98.44 74 ILE A N 1
ATOM 571 C CA . ILE A 1 74 ? 6.145 4.226 -5.742 1.00 98.44 74 ILE A CA 1
ATOM 572 C C . ILE A 1 74 ? 5.861 3.181 -4.655 1.00 98.44 74 ILE A C 1
ATOM 574 O O . ILE A 1 74 ? 4.706 2.998 -4.269 1.00 98.44 74 ILE A O 1
ATOM 578 N N . ALA A 1 75 ? 6.905 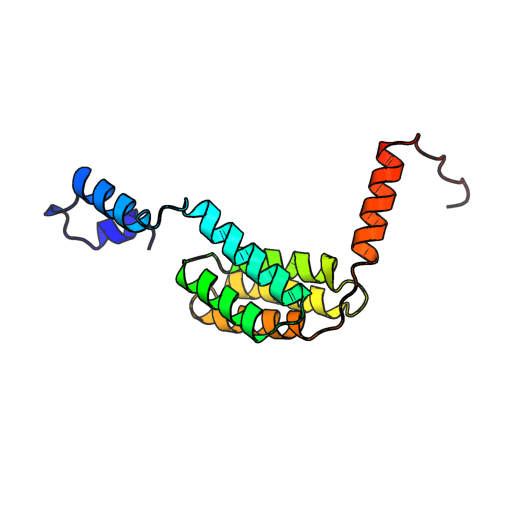2.571 -4.085 1.00 98.69 75 ALA A N 1
ATOM 579 C CA . ALA A 1 75 ? 6.764 1.549 -3.052 1.00 98.69 75 ALA A CA 1
ATOM 580 C C . ALA A 1 75 ? 6.072 2.065 -1.777 1.00 98.69 75 ALA A C 1
ATOM 582 O O . ALA A 1 75 ? 5.244 1.355 -1.210 1.00 98.69 75 ALA A O 1
ATOM 583 N N . ARG A 1 76 ? 6.309 3.317 -1.350 1.00 98.69 76 ARG A N 1
ATOM 584 C CA . ARG A 1 76 ? 5.549 3.918 -0.234 1.00 98.69 76 ARG A CA 1
ATOM 585 C C . ARG A 1 76 ? 4.045 3.941 -0.503 1.00 98.69 76 ARG A C 1
ATOM 587 O O . ARG A 1 76 ? 3.266 3.706 0.417 1.00 98.69 76 ARG A O 1
ATOM 594 N N . ARG A 1 77 ? 3.621 4.201 -1.745 1.00 98.50 77 ARG A N 1
ATOM 595 C CA . ARG A 1 77 ? 2.190 4.177 -2.094 1.00 98.50 77 ARG A CA 1
ATOM 596 C C . ARG A 1 77 ? 1.620 2.763 -2.067 1.00 98.50 77 ARG A C 1
ATOM 598 O O . ARG A 1 77 ? 0.480 2.599 -1.648 1.00 98.50 77 ARG A O 1
ATOM 605 N N . LEU A 1 78 ? 2.409 1.762 -2.457 1.00 98.81 78 LEU A N 1
ATOM 606 C CA . LEU A 1 78 ? 2.020 0.352 -2.366 1.00 98.81 78 LEU A CA 1
ATOM 607 C C . LEU A 1 78 ? 1.846 -0.095 -0.906 1.00 98.81 78 LEU A C 1
ATOM 609 O O . LEU A 1 78 ? 0.876 -0.778 -0.594 1.00 98.81 78 LEU A O 1
ATOM 613 N N . VAL A 1 79 ? 2.721 0.355 0.002 1.00 98.88 79 VAL A N 1
ATOM 614 C CA . VAL A 1 79 ? 2.583 0.102 1.450 1.00 98.88 79 VAL A CA 1
ATOM 615 C C . VAL A 1 79 ? 1.285 0.703 1.989 1.00 98.88 79 VAL A C 1
ATOM 617 O O . VAL A 1 79 ? 0.528 0.006 2.659 1.00 98.88 79 VAL A O 1
ATOM 620 N N . ILE A 1 80 ? 0.978 1.961 1.658 1.00 98.75 80 ILE A N 1
ATOM 621 C CA . ILE A 1 80 ? -0.285 2.595 2.075 1.00 98.75 80 ILE A CA 1
ATOM 622 C C . ILE A 1 80 ? -1.482 1.803 1.536 1.00 98.75 80 ILE A C 1
ATOM 624 O O . ILE A 1 80 ? -2.357 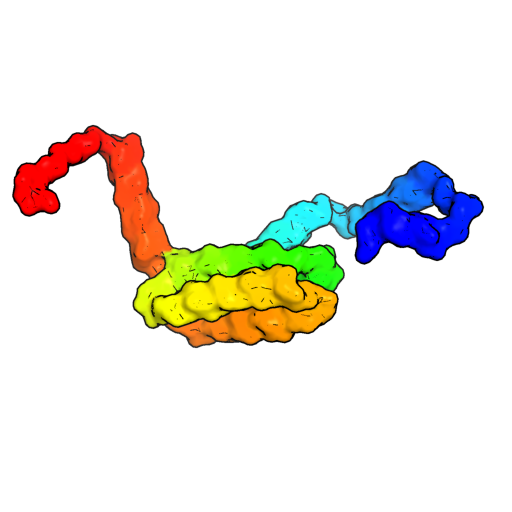1.425 2.310 1.00 98.75 80 ILE A O 1
ATOM 628 N N . PHE A 1 81 ? -1.476 1.483 0.238 1.00 98.81 81 PHE A N 1
ATOM 629 C CA . PHE A 1 81 ? -2.536 0.711 -0.411 1.00 98.81 81 PHE A CA 1
ATOM 630 C C . PHE A 1 81 ? -2.770 -0.650 0.258 1.00 98.81 81 PHE A C 1
ATOM 632 O O . PHE A 1 81 ? -3.915 -1.038 0.478 1.00 98.81 81 PHE A O 1
ATOM 639 N N . SER A 1 82 ? -1.697 -1.358 0.631 1.00 98.75 82 SER A N 1
ATOM 640 C CA . SER A 1 82 ? -1.800 -2.669 1.282 1.00 98.75 82 SER A CA 1
ATOM 641 C C . SER A 1 82 ? -2.583 -2.629 2.601 1.00 98.75 82 SER A C 1
ATOM 643 O O . SER A 1 82 ? -3.324 -3.561 2.899 1.00 98.75 82 SER A O 1
ATOM 645 N N . SER A 1 83 ? -2.507 -1.530 3.353 1.00 98.56 83 SER A N 1
ATOM 646 C CA . SER A 1 83 ? -3.272 -1.353 4.594 1.00 98.56 83 SER A CA 1
ATOM 647 C C . SER A 1 83 ? -4.636 -0.690 4.376 1.00 98.56 83 SER A C 1
ATOM 649 O O . SER A 1 83 ? -5.579 -0.989 5.106 1.00 98.56 83 SER A O 1
ATOM 651 N N . GLU A 1 84 ? -4.747 0.222 3.404 1.00 98.75 84 GLU A N 1
ATOM 652 C CA . GLU A 1 84 ? -5.964 1.000 3.124 1.00 98.75 84 GLU A CA 1
ATOM 653 C C . GLU A 1 84 ? -7.037 0.177 2.406 1.00 98.75 84 GLU A C 1
ATOM 655 O O . GLU A 1 84 ? -8.206 0.231 2.785 1.00 98.75 84 GLU A O 1
ATOM 660 N N . ASP A 1 85 ? -6.645 -0.573 1.375 1.00 98.69 85 ASP A N 1
ATOM 661 C CA . ASP A 1 85 ? -7.561 -1.198 0.417 1.00 98.69 85 ASP A CA 1
ATOM 662 C C . ASP A 1 85 ? -7.549 -2.733 0.459 1.00 98.69 85 ASP A C 1
ATOM 664 O O . ASP A 1 85 ? -8.444 -3.357 -0.109 1.00 98.69 85 ASP A O 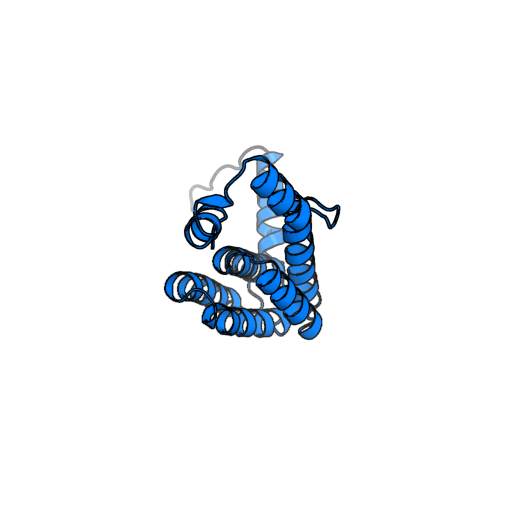1
ATOM 668 N N . ILE A 1 86 ? -6.574 -3.359 1.127 1.00 98.69 86 ILE A N 1
ATOM 669 C CA . ILE A 1 86 ? -6.501 -4.822 1.315 1.00 98.69 86 ILE A CA 1
ATOM 670 C C . ILE A 1 86 ? -6.693 -5.187 2.791 1.00 98.69 86 ILE A C 1
ATOM 672 O O . ILE A 1 86 ? -7.571 -5.987 3.126 1.00 98.69 86 ILE A O 1
ATOM 676 N N . GLY A 1 87 ? -5.908 -4.576 3.681 1.00 98.31 87 GLY A N 1
ATOM 677 C CA . GLY A 1 87 ? -6.042 -4.727 5.126 1.00 98.31 87 GLY A CA 1
ATOM 678 C C . GLY A 1 87 ? -6.029 -6.192 5.572 1.00 98.31 87 GLY A C 1
ATOM 679 O O . GLY A 1 87 ? -5.237 -7.006 5.102 1.00 98.31 87 GLY A O 1
ATOM 680 N N . ASN A 1 88 ? -6.947 -6.549 6.471 1.00 98.38 88 ASN A N 1
ATOM 681 C CA . ASN A 1 88 ? -7.030 -7.906 7.020 1.00 98.38 88 ASN A CA 1
ATOM 682 C C . ASN A 1 88 ? -7.677 -8.935 6.075 1.00 98.38 88 ASN A C 1
ATOM 684 O O . ASN A 1 88 ? -7.799 -10.094 6.467 1.00 98.38 88 ASN A O 1
ATOM 688 N N . ALA A 1 89 ? -8.100 -8.552 4.862 1.00 98.06 89 ALA A N 1
ATOM 689 C CA . ALA A 1 89 ? -8.535 -9.544 3.874 1.00 98.06 89 ALA A CA 1
ATOM 690 C C . ALA A 1 89 ? -7.361 -10.402 3.381 1.00 98.06 89 ALA A C 1
ATOM 692 O O . ALA A 1 89 ? -7.549 -11.578 3.083 1.00 98.06 89 ALA A O 1
ATOM 693 N N . ASP A 1 90 ? -6.161 -9.821 3.344 1.00 98.38 90 ASP A N 1
ATOM 694 C CA . ASP A 1 90 ? -4.909 -10.528 3.102 1.00 98.38 90 ASP A CA 1
ATOM 695 C C . ASP A 1 90 ? -3.750 -9.799 3.809 1.00 98.38 90 ASP A C 1
ATOM 697 O O . ASP A 1 90 ? -3.099 -8.927 3.224 1.00 98.38 90 ASP A O 1
ATOM 701 N N . PRO A 1 91 ? -3.457 -10.153 5.075 1.00 97.56 91 PRO A N 1
ATOM 702 C CA . PRO A 1 91 ? -2.407 -9.500 5.855 1.00 97.56 91 PRO A CA 1
ATOM 703 C C . PRO A 1 91 ? -1.001 -9.608 5.245 1.00 97.56 91 PRO A C 1
ATOM 705 O O . PRO A 1 91 ? -0.132 -8.791 5.555 1.00 97.56 91 PRO A O 1
ATOM 708 N N . ASN A 1 92 ? -0.750 -10.587 4.364 1.00 98.19 92 ASN A N 1
ATOM 709 C CA . ASN A 1 92 ? 0.559 -10.738 3.726 1.00 98.19 92 ASN A CA 1
ATOM 710 C C . ASN A 1 92 ? 0.862 -9.615 2.728 1.00 98.19 92 ASN A C 1
ATOM 712 O O . ASN A 1 92 ? 2.035 -9.367 2.440 1.00 98.19 92 ASN A O 1
ATOM 716 N N . ALA A 1 93 ? -0.157 -8.895 2.246 1.00 98.62 93 ALA A N 1
ATOM 717 C CA . ALA A 1 93 ? 0.020 -7.748 1.362 1.00 98.62 93 ALA A CA 1
ATOM 718 C C . ALA A 1 93 ? 0.921 -6.668 1.979 1.00 98.62 93 ALA A C 1
ATOM 720 O O . ALA A 1 93 ? 1.788 -6.127 1.288 1.00 98.62 93 ALA A O 1
ATOM 721 N N . LEU A 1 94 ? 0.760 -6.391 3.279 1.00 98.75 94 LEU A N 1
ATOM 722 C CA . LEU A 1 94 ? 1.589 -5.413 3.985 1.00 98.75 94 LEU A CA 1
ATOM 723 C C . LEU A 1 94 ? 3.043 -5.880 4.083 1.00 98.75 94 LEU A C 1
ATOM 725 O O . LEU A 1 94 ? 3.953 -5.104 3.793 1.00 98.75 94 LEU A O 1
ATOM 729 N N . ASN A 1 95 ? 3.265 -7.154 4.414 1.00 98.56 95 ASN A N 1
ATOM 730 C CA . ASN A 1 95 ? 4.608 -7.731 4.480 1.00 98.56 95 ASN A CA 1
ATOM 731 C C . ASN A 1 95 ? 5.318 -7.625 3.124 1.00 98.56 95 ASN A C 1
ATOM 733 O O . ASN A 1 95 ? 6.435 -7.115 3.051 1.00 98.56 95 ASN A O 1
ATOM 737 N N . LEU A 1 96 ? 4.647 -8.023 2.037 1.00 98.81 96 LEU A N 1
ATOM 738 C CA . LEU A 1 96 ? 5.209 -7.936 0.689 1.00 98.81 96 LEU A CA 1
ATOM 739 C C . LEU A 1 96 ? 5.519 -6.488 0.286 1.00 98.81 96 LEU A C 1
ATOM 741 O O . LEU A 1 96 ? 6.578 -6.226 -0.288 1.00 98.81 96 LEU A O 1
ATOM 745 N N . ALA A 1 97 ? 4.624 -5.541 0.577 1.00 98.81 97 ALA A N 1
ATOM 746 C CA . ALA A 1 97 ? 4.823 -4.135 0.237 1.00 98.81 97 ALA A CA 1
ATOM 747 C C . ALA A 1 97 ? 5.971 -3.495 1.039 1.00 98.81 97 ALA A C 1
ATOM 749 O O . ALA A 1 97 ? 6.759 -2.730 0.478 1.00 98.81 97 ALA A O 1
ATOM 750 N N . VAL A 1 98 ? 6.115 -3.832 2.325 1.00 98.81 98 VAL A N 1
ATOM 751 C CA . VAL A 1 98 ? 7.233 -3.367 3.165 1.00 98.81 98 VAL A CA 1
ATOM 752 C C . VAL A 1 98 ? 8.555 -3.955 2.679 1.00 98.81 98 VAL A C 1
ATOM 754 O O . VAL A 1 98 ? 9.495 -3.197 2.438 1.00 98.81 98 VAL A O 1
ATOM 757 N N . SER A 1 99 ? 8.615 -5.266 2.424 1.00 98.81 99 SER A N 1
ATOM 758 C CA . SER A 1 99 ? 9.805 -5.898 1.839 1.00 98.81 99 SER A CA 1
ATOM 759 C C . SER A 1 99 ? 10.148 -5.309 0.468 1.00 98.81 99 SER A C 1
ATOM 761 O O . SER A 1 99 ? 11.319 -5.100 0.163 1.00 98.81 99 SER A O 1
ATOM 763 N N . THR A 1 100 ? 9.141 -4.964 -0.340 1.00 98.88 100 THR A N 1
ATOM 764 C CA . THR A 1 100 ? 9.334 -4.255 -1.614 1.00 98.88 100 THR A CA 1
ATOM 765 C C . THR A 1 100 ? 9.976 -2.888 -1.391 1.00 98.88 100 THR A C 1
ATOM 767 O O . THR A 1 100 ? 10.962 -2.569 -2.051 1.00 98.88 100 THR A O 1
ATOM 770 N N . LEU A 1 101 ? 9.469 -2.088 -0.447 1.00 98.81 101 LEU A N 1
ATOM 771 C CA . LEU A 1 101 ? 10.027 -0.773 -0.119 1.00 98.81 101 LEU A CA 1
ATOM 772 C C . LEU A 1 101 ? 11.486 -0.854 0.346 1.00 98.81 101 LEU A C 1
ATOM 774 O O . LEU A 1 101 ? 12.297 -0.008 -0.033 1.00 98.81 101 LEU A O 1
ATOM 778 N N . GLU A 1 102 ? 11.829 -1.844 1.163 1.00 98.69 102 GLU A N 1
ATOM 779 C CA . GLU A 1 102 ? 13.209 -2.071 1.596 1.00 98.69 102 GLU A CA 1
ATOM 780 C C . GLU A 1 102 ? 14.100 -2.499 0.429 1.00 98.69 102 GLU A C 1
ATOM 782 O O . GLU A 1 102 ? 15.173 -1.930 0.219 1.00 98.69 102 GLU A O 1
ATOM 787 N N . ALA A 1 103 ? 13.639 -3.451 -0.382 1.00 98.69 103 ALA A N 1
ATOM 788 C CA . ALA A 1 103 ? 14.406 -3.974 -1.501 1.00 98.69 103 ALA A CA 1
ATOM 789 C C . ALA A 1 103 ? 14.703 -2.895 -2.554 1.00 98.69 103 ALA A C 1
ATOM 791 O O . ALA A 1 103 ? 15.849 -2.763 -2.984 1.00 98.69 103 ALA A O 1
ATOM 792 N N . VAL A 1 104 ? 13.722 -2.063 -2.926 1.00 98.44 104 VAL A N 1
ATOM 793 C CA . VAL A 1 104 ? 13.946 -1.013 -3.938 1.00 98.44 104 VAL A CA 1
ATOM 794 C C . VAL A 1 104 ? 14.903 0.080 -3.463 1.00 98.44 104 VAL A C 1
ATOM 796 O O . VAL A 1 104 ? 15.615 0.641 -4.292 1.00 98.44 104 VAL A O 1
ATOM 799 N N . LYS A 1 105 ? 14.965 0.360 -2.152 1.00 97.06 105 LYS A N 1
ATOM 800 C CA . LYS A 1 105 ? 15.948 1.296 -1.578 1.00 97.06 105 LYS A CA 1
ATOM 801 C C . LYS A 1 105 ? 17.375 0.760 -1.669 1.00 97.06 105 LYS A C 1
ATOM 803 O O . LYS A 1 105 ? 18.293 1.542 -1.886 1.00 97.06 105 LYS A O 1
ATOM 808 N N . ASN A 1 106 ? 17.548 -0.549 -1.496 1.00 97.56 106 ASN A N 1
ATOM 809 C CA . ASN A 1 106 ? 18.862 -1.193 -1.521 1.00 97.56 106 ASN A CA 1
ATOM 810 C C . ASN A 1 106 ? 19.355 -1.499 -2.942 1.00 97.56 106 ASN A C 1
ATOM 812 O O . ASN A 1 106 ? 20.560 -1.550 -3.166 1.00 97.56 106 ASN A O 1
ATOM 816 N N . ILE A 1 107 ? 18.440 -1.725 -3.889 1.00 97.69 107 ILE A N 1
ATOM 817 C CA . ILE A 1 107 ? 18.773 -2.182 -5.246 1.00 97.69 107 ILE A CA 1
ATOM 818 C C . ILE A 1 107 ? 18.784 -1.022 -6.250 1.00 97.69 107 ILE A C 1
ATOM 820 O O . ILE A 1 107 ? 19.700 -0.924 -7.059 1.00 97.69 107 ILE A O 1
ATOM 824 N N . GLY A 1 108 ? 17.804 -0.115 -6.1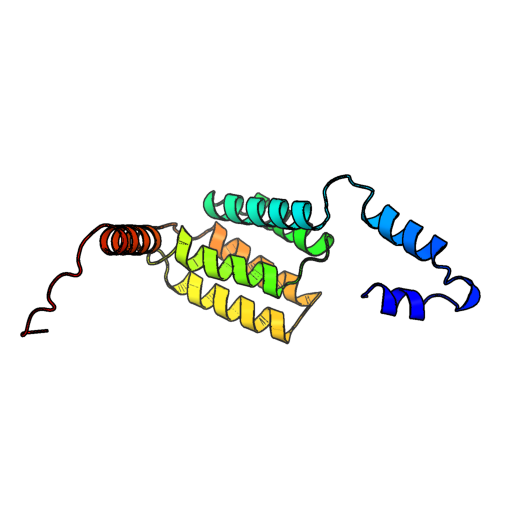90 1.00 92.69 108 GLY A N 1
ATOM 825 C CA . GLY A 1 108 ? 17.688 0.988 -7.145 1.00 92.69 108 GLY A CA 1
ATOM 826 C C . GLY A 1 108 ? 17.327 0.551 -8.573 1.00 92.69 108 GLY A C 1
ATOM 827 O O . GLY A 1 108 ? 17.025 -0.610 -8.852 1.00 92.69 108 GLY A O 1
ATOM 828 N N . TYR A 1 109 ? 17.285 1.514 -9.494 1.00 94.56 109 TYR A N 1
ATOM 829 C CA . TYR A 1 109 ? 17.018 1.247 -10.910 1.00 94.56 109 TYR A CA 1
ATOM 830 C C . TYR A 1 109 ? 18.286 0.797 -11.658 1.00 94.56 109 TYR A C 1
ATOM 832 O O . TYR A 1 109 ? 19.369 1.281 -11.331 1.00 94.56 109 TYR A O 1
ATOM 840 N N . PRO A 1 110 ? 18.144 -0.032 -12.715 1.00 97.69 110 PRO A N 1
ATOM 841 C CA . PRO A 1 110 ? 16.883 -0.455 -13.337 1.00 97.69 110 PRO A CA 1
ATOM 842 C C . PRO A 1 110 ? 16.172 -1.636 -12.650 1.00 97.69 110 PRO A C 1
ATOM 844 O O . PRO A 1 110 ? 14.971 -1.804 -12.865 1.00 97.69 110 PRO A O 1
ATOM 847 N N . GLU A 1 111 ? 16.839 -2.455 -11.839 1.00 98.62 111 GLU A N 1
ATOM 848 C CA . GLU A 1 111 ? 16.315 -3.715 -11.276 1.00 98.62 111 GLU A CA 1
ATOM 849 C C . GLU A 1 111 ? 15.085 -3.529 -10.373 1.00 98.62 111 GLU A C 1
ATOM 851 O O . GLU A 1 111 ? 14.184 -4.371 -10.394 1.00 98.62 111 GLU A O 1
ATOM 856 N N . ALA A 1 112 ? 14.968 -2.400 -9.667 1.00 98.44 112 ALA A N 1
ATOM 857 C CA . ALA A 1 112 ? 13.809 -2.079 -8.830 1.00 98.44 112 ALA A CA 1
ATOM 858 C C . ALA A 1 112 ? 12.465 -2.173 -9.576 1.00 98.44 112 ALA A C 1
ATOM 860 O O . ALA A 1 112 ? 11.455 -2.513 -8.959 1.00 98.44 112 ALA A O 1
ATOM 861 N N . ARG A 1 113 ? 12.438 -1.952 -10.902 1.00 98.62 113 ARG A N 1
ATOM 862 C CA . ARG A 1 113 ? 11.213 -2.089 -11.714 1.00 98.62 113 ARG A CA 1
ATOM 863 C C . ARG A 1 113 ? 10.590 -3.485 -11.620 1.00 98.62 113 ARG A C 1
ATOM 865 O O . ARG A 1 113 ? 9.373 -3.609 -11.664 1.00 98.62 113 ARG A O 1
ATOM 872 N N . ILE A 1 114 ? 11.419 -4.523 -11.479 1.00 98.81 114 ILE A N 1
ATOM 873 C CA . ILE A 1 114 ? 10.984 -5.926 -11.431 1.00 98.81 114 ILE A CA 1
ATOM 874 C C . ILE A 1 114 ? 10.276 -6.197 -10.099 1.00 98.81 114 ILE A C 1
ATOM 876 O O . ILE A 1 114 ? 9.197 -6.783 -10.069 1.00 98.81 114 ILE A O 1
ATOM 880 N N . ILE A 1 115 ? 10.854 -5.696 -9.007 1.00 98.81 115 ILE A N 1
ATOM 881 C CA . ILE A 1 115 ? 10.330 -5.837 -7.643 1.00 98.81 115 ILE A CA 1
ATOM 882 C C . ILE A 1 115 ? 9.011 -5.071 -7.501 1.00 98.81 115 ILE A C 1
ATOM 884 O O . ILE A 1 115 ? 8.026 -5.598 -6.985 1.00 98.81 115 ILE A O 1
ATOM 888 N N . LEU A 1 116 ? 8.966 -3.841 -8.025 1.00 98.88 116 LEU A N 1
ATOM 889 C CA . LEU A 1 116 ? 7.744 -3.041 -8.070 1.00 98.88 116 LEU A CA 1
ATOM 890 C C . LEU A 1 116 ? 6.642 -3.744 -8.867 1.00 98.88 116 LEU A C 1
ATOM 892 O O . LEU A 1 116 ? 5.515 -3.826 -8.386 1.00 98.88 116 LEU A O 1
ATOM 896 N N . ALA A 1 117 ? 6.962 -4.281 -10.048 1.00 98.88 117 ALA A N 1
ATOM 897 C CA . ALA A 1 117 ? 5.993 -4.993 -10.876 1.00 98.88 117 ALA A CA 1
ATOM 898 C C . ALA A 1 117 ? 5.415 -6.218 -10.153 1.00 98.88 117 ALA A C 1
ATOM 900 O O . ALA A 1 117 ? 4.198 -6.389 -10.134 1.00 98.88 117 ALA A O 1
ATOM 901 N N . GLN A 1 118 ? 6.256 -7.024 -9.492 1.00 98.88 118 GLN A N 1
ATOM 902 C CA . GLN A 1 118 ? 5.801 -8.170 -8.699 1.00 98.88 118 GLN A CA 1
ATOM 903 C C . GLN A 1 118 ? 4.803 -7.746 -7.611 1.00 98.88 118 GLN A C 1
ATOM 905 O O . GLN A 1 118 ? 3.737 -8.349 -7.474 1.00 98.88 118 GLN A O 1
ATOM 910 N N . CYS A 1 119 ? 5.131 -6.695 -6.856 1.00 98.88 119 CYS A N 1
ATOM 911 C CA . CYS A 1 119 ? 4.258 -6.178 -5.807 1.00 98.88 119 CYS A CA 1
ATOM 912 C C . CYS A 1 119 ? 2.938 -5.640 -6.382 1.00 98.88 119 CYS A C 1
ATOM 914 O O . CYS A 1 119 ? 1.869 -5.969 -5.875 1.00 98.88 119 CYS A O 1
ATOM 916 N N . VAL A 1 120 ? 2.987 -4.876 -7.479 1.00 98.88 120 VAL A N 1
ATOM 917 C CA . VAL A 1 120 ? 1.793 -4.332 -8.147 1.00 98.88 120 VAL A CA 1
ATOM 918 C C . VAL A 1 120 ? 0.846 -5.442 -8.606 1.00 98.88 120 VAL A C 1
ATOM 920 O O . VAL A 1 120 ? -0.345 -5.369 -8.305 1.00 98.88 120 VAL A O 1
ATOM 923 N N . VAL A 1 121 ? 1.353 -6.489 -9.269 1.00 98.88 121 VAL A N 1
ATOM 924 C CA . VAL A 1 121 ? 0.524 -7.625 -9.718 1.00 98.88 121 VAL A CA 1
ATOM 925 C C . VAL A 1 121 ? -0.146 -8.318 -8.532 1.00 98.88 121 VAL A C 1
ATOM 927 O O . VAL A 1 121 ? -1.344 -8.603 -8.587 1.00 98.88 121 VAL A O 1
ATOM 930 N N . TYR A 1 122 ? 0.597 -8.552 -7.446 1.00 98.88 122 TYR A N 1
ATOM 931 C CA . TYR A 1 122 ? 0.045 -9.159 -6.236 1.00 98.88 122 TYR A CA 1
ATOM 932 C C . TYR A 1 122 ? -1.089 -8.309 -5.647 1.00 98.88 122 TYR A C 1
ATOM 934 O O . TYR A 1 122 ? -2.195 -8.802 -5.425 1.00 98.88 122 TYR A O 1
ATOM 942 N N . LEU A 1 123 ? -0.840 -7.012 -5.442 1.00 98.81 123 LEU A N 1
ATOM 943 C CA . LEU A 1 123 ? -1.800 -6.102 -4.815 1.00 98.81 123 LEU A CA 1
ATOM 944 C C . LEU A 1 123 ? -3.058 -5.899 -5.679 1.00 98.81 123 LEU A C 1
ATOM 946 O O . LEU A 1 123 ? -4.167 -5.828 -5.142 1.00 98.81 123 LEU A O 1
ATOM 950 N N . ALA A 1 124 ? -2.920 -5.862 -7.008 1.00 98.69 124 ALA A N 1
ATOM 951 C CA . ALA A 1 124 ? -4.061 -5.832 -7.922 1.00 98.69 124 ALA A CA 1
ATOM 952 C C . ALA A 1 124 ? -4.901 -7.116 -7.830 1.00 98.69 124 ALA A C 1
ATOM 954 O O . ALA A 1 124 ? -6.126 -7.033 -7.837 1.00 98.69 124 ALA A O 1
ATOM 955 N N . SER A 1 125 ? -4.264 -8.278 -7.672 1.00 98.25 125 SER A N 1
ATOM 956 C CA . SER A 1 125 ? -4.928 -9.588 -7.767 1.00 98.25 125 SER A CA 1
ATOM 957 C C . SER A 1 125 ? -5.510 -10.115 -6.449 1.00 98.25 125 SER A C 1
ATOM 959 O O . SER A 1 125 ? -6.313 -11.045 -6.473 1.00 98.25 125 SER A O 1
ATOM 961 N N . THR A 1 126 ? -5.111 -9.565 -5.298 1.00 97.81 126 THR A N 1
AT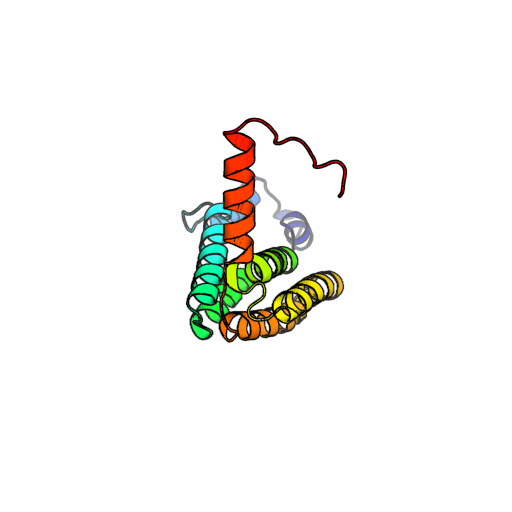OM 962 C CA . THR A 1 126 ? -5.586 -10.043 -3.985 1.00 97.81 126 THR A CA 1
ATOM 963 C C . THR A 1 126 ? -6.956 -9.469 -3.584 1.00 97.81 126 THR A C 1
ATOM 965 O O . THR A 1 126 ? -7.479 -8.537 -4.203 1.00 97.81 126 THR A O 1
ATOM 968 N N . ILE A 1 127 ? -7.559 -10.027 -2.533 1.00 97.44 127 ILE A N 1
ATOM 969 C CA . ILE A 1 127 ? -8.872 -9.628 -2.006 1.00 97.44 127 ILE A CA 1
ATOM 970 C C . ILE A 1 127 ? -8.776 -8.226 -1.387 1.00 97.44 127 ILE A C 1
ATOM 972 O O . ILE A 1 127 ? -7.791 -7.884 -0.739 1.00 97.44 127 ILE A O 1
ATOM 976 N N . LYS A 1 128 ? -9.807 -7.399 -1.587 1.00 98.38 128 LYS A N 1
ATOM 977 C CA . LYS A 1 128 ? -9.852 -6.016 -1.095 1.00 98.38 128 LYS A CA 1
ATOM 978 C C . LYS A 1 128 ? -10.714 -5.897 0.164 1.00 98.38 128 LYS A C 1
ATOM 980 O O . LYS A 1 128 ? -11.810 -6.451 0.223 1.00 98.38 128 LYS A O 1
ATOM 985 N N . SER A 1 129 ? -10.247 -5.138 1.150 1.00 98.38 129 SER A N 1
ATOM 986 C CA . SER A 1 129 ? -11.023 -4.716 2.317 1.00 98.38 129 SER A CA 1
ATOM 987 C C . SER A 1 129 ? -10.439 -3.442 2.915 1.00 98.38 129 SER A C 1
ATOM 989 O O . SER A 1 129 ? -9.271 -3.390 3.286 1.00 98.38 129 SER A O 1
ATOM 991 N N . ASN A 1 130 ? -11.290 -2.430 3.084 1.00 98.38 130 ASN A N 1
ATOM 992 C CA . ASN A 1 130 ? -10.942 -1.180 3.760 1.00 98.38 130 ASN A CA 1
ATOM 993 C C . ASN A 1 130 ? -11.528 -1.077 5.176 1.00 98.38 130 ASN A C 1
ATOM 995 O O . ASN A 1 130 ? -11.654 0.022 5.716 1.00 98.38 130 ASN A O 1
ATOM 999 N N . ALA A 1 131 ? -11.909 -2.209 5.781 1.00 98.56 131 ALA A N 1
ATOM 1000 C CA . ALA A 1 131 ? -12.577 -2.235 7.082 1.00 98.56 131 ALA A CA 1
ATOM 1001 C C . ALA A 1 131 ? -11.733 -1.577 8.187 1.00 98.56 131 ALA A C 1
ATOM 1003 O O . ALA A 1 131 ? -12.226 -0.695 8.887 1.00 98.56 131 ALA A O 1
ATOM 1004 N N . SER A 1 132 ? -10.450 -1.940 8.300 1.00 98.00 132 SER A N 1
ATOM 1005 C CA . SER A 1 132 ? -9.539 -1.359 9.298 1.00 98.00 132 SER A CA 1
ATOM 1006 C C . SER A 1 132 ? -9.319 0.140 9.073 1.00 98.00 132 SER A C 1
ATOM 1008 O O . SER A 1 132 ? -9.310 0.910 10.031 1.00 98.00 132 SER A O 1
ATOM 1010 N N . TYR A 1 133 ? -9.202 0.565 7.808 1.00 98.50 133 TYR A N 1
ATOM 1011 C CA . TYR A 1 133 ? -9.081 1.975 7.433 1.00 98.50 133 TYR A CA 1
ATOM 1012 C C . TYR A 1 133 ? -10.326 2.785 7.824 1.00 98.50 133 TYR A C 1
ATOM 1014 O O . TYR A 1 133 ? -10.210 3.862 8.405 1.00 98.50 133 TYR A O 1
ATOM 1022 N N . LYS A 1 134 ? -11.530 2.270 7.555 1.00 98.69 134 LYS A N 1
ATOM 1023 C CA . LYS A 1 134 ? -12.777 2.925 7.976 1.00 98.69 134 LYS A CA 1
ATOM 1024 C C . LYS A 1 134 ? -12.892 2.996 9.495 1.00 98.69 134 LYS A C 1
ATOM 1026 O O . LYS A 1 134 ? -13.149 4.075 10.018 1.00 98.69 134 LYS A O 1
ATOM 1031 N N . ALA A 1 135 ? -12.620 1.891 10.190 1.00 98.62 135 ALA A N 1
ATOM 1032 C CA . ALA A 1 135 ? -12.739 1.806 11.643 1.00 98.62 135 ALA A CA 1
ATOM 1033 C C . ALA A 1 135 ? -11.878 2.855 12.368 1.00 98.62 135 ALA A C 1
ATOM 1035 O O . ALA A 1 135 ? -12.379 3.555 13.248 1.00 98.62 135 ALA A O 1
ATOM 1036 N N . ILE A 1 136 ? -10.605 3.021 11.980 1.00 98.62 136 ILE A N 1
ATOM 1037 C CA . ILE A 1 136 ? -9.741 4.029 12.615 1.00 98.62 136 ILE A CA 1
ATOM 1038 C C . ILE A 1 136 ? -10.204 5.459 12.309 1.00 98.62 136 ILE A C 1
ATOM 1040 O O . ILE A 1 136 ? -10.181 6.309 13.196 1.00 98.62 136 ILE A O 1
ATOM 1044 N N . ASN A 1 137 ? -10.677 5.729 11.089 1.00 98.50 137 ASN A N 1
ATOM 1045 C CA . ASN A 1 137 ? -11.178 7.053 10.718 1.00 98.50 137 ASN A CA 1
ATOM 1046 C C . ASN A 1 137 ? -12.473 7.410 11.460 1.00 98.50 137 ASN A C 1
ATOM 1048 O O . ASN A 1 137 ? -12.625 8.544 11.910 1.00 98.50 137 ASN A O 1
ATOM 1052 N N . GLU A 1 138 ? -13.384 6.451 11.629 1.00 98.56 138 GLU A N 1
ATOM 1053 C CA . GLU A 1 138 ? -14.609 6.623 12.415 1.00 98.56 138 GLU A CA 1
ATOM 1054 C C . GLU A 1 138 ? -14.291 6.877 13.894 1.00 98.56 138 GLU A C 1
ATOM 1056 O O . GLU A 1 138 ? -14.821 7.824 14.478 1.00 98.56 138 GLU A O 1
ATOM 1061 N N . ALA A 1 139 ? -13.367 6.110 14.481 1.00 98.38 139 ALA A N 1
ATOM 1062 C CA . ALA A 1 139 ? -12.924 6.308 15.860 1.00 98.38 139 ALA A CA 1
ATOM 1063 C C . ALA A 1 139 ? -12.245 7.675 16.068 1.00 98.38 139 ALA A C 1
ATOM 1065 O O . ALA A 1 139 ? -12.571 8.392 17.014 1.00 98.38 139 ALA A O 1
ATOM 1066 N N . LEU A 1 140 ? -11.346 8.087 15.167 1.00 98.38 140 LEU A N 1
ATOM 1067 C CA . LEU A 1 140 ? -10.705 9.407 15.223 1.00 98.38 140 LEU A CA 1
ATOM 1068 C C . LEU A 1 140 ? -11.721 10.542 15.059 1.00 98.38 140 LEU A C 1
ATOM 1070 O O . LEU A 1 140 ? -11.622 11.566 15.737 1.00 98.38 140 LEU A O 1
ATOM 1074 N N . ASN A 1 141 ? -12.720 10.359 14.192 1.00 98.38 141 ASN A N 1
ATOM 1075 C CA . ASN A 1 141 ? -13.814 11.311 14.056 1.00 98.38 141 ASN A CA 1
ATOM 1076 C C . ASN A 1 141 ? -14.654 11.394 15.339 1.00 98.38 141 ASN A C 1
ATOM 1078 O O . ASN A 1 141 ? -15.034 12.489 15.743 1.00 98.38 141 ASN A O 1
ATOM 1082 N N . TYR A 1 142 ? -14.912 10.271 16.011 1.00 98.06 142 TYR A N 1
ATOM 1083 C CA . TYR A 1 142 ? -15.592 10.275 17.304 1.00 98.06 142 TYR A CA 1
ATOM 1084 C C . TYR A 1 142 ? -14.794 11.065 18.351 1.00 98.06 142 TYR A C 1
ATOM 1086 O O . TYR A 1 142 ? -15.336 11.999 18.935 1.00 98.06 142 TYR A O 1
ATOM 1094 N N . VAL A 1 143 ? -13.502 10.765 18.528 1.00 97.94 143 VAL A N 1
ATOM 1095 C CA . VAL A 1 143 ? -12.638 11.440 19.519 1.00 97.94 143 VAL A CA 1
ATOM 1096 C C . VAL A 1 143 ? -12.530 12.944 19.258 1.00 97.94 143 VAL A C 1
ATOM 1098 O O . VAL A 1 143 ? -12.472 13.731 20.195 1.00 97.94 143 VAL A O 1
ATOM 1101 N N . LYS A 1 144 ? -12.535 13.376 17.993 1.00 97.81 144 LYS A N 1
ATOM 1102 C CA . LYS A 1 144 ? -12.474 14.803 17.646 1.00 97.81 144 LYS A CA 1
ATOM 1103 C C . LYS A 1 144 ? -13.736 15.581 18.044 1.00 97.81 144 LYS A C 1
ATOM 1105 O O . LYS A 1 144 ? -13.650 16.782 18.286 1.00 97.81 144 LYS A O 1
ATOM 1110 N N . ASN A 1 145 ? -14.892 14.921 18.052 1.00 98.19 145 ASN A N 1
ATOM 1111 C CA . ASN A 1 145 ? -16.197 15.573 18.185 1.00 98.19 145 ASN A CA 1
ATOM 1112 C C . ASN A 1 145 ? -16.897 15.293 19.524 1.00 98.19 145 ASN A C 1
ATOM 1114 O O . ASN A 1 145 ? -18.010 15.768 19.726 1.00 98.19 145 ASN A O 1
ATOM 1118 N N . ASN A 1 146 ? -16.283 14.521 20.421 1.00 97.62 146 ASN A N 1
ATOM 1119 C CA . ASN A 1 146 ? -16.864 14.131 21.703 1.00 97.62 146 ASN A CA 1
ATOM 1120 C C . ASN A 1 146 ? -15.824 14.272 22.818 1.00 97.62 146 ASN A C 1
ATOM 1122 O O . ASN A 1 146 ? -14.620 14.248 22.563 1.00 97.62 146 ASN A O 1
ATOM 1126 N N . GLU A 1 147 ? -16.285 14.399 24.061 1.00 96.31 147 GLU A N 1
ATOM 1127 C CA . GLU A 1 147 ? -15.396 14.335 25.220 1.00 96.31 147 GLU A CA 1
ATOM 1128 C C . GLU A 1 147 ? -14.770 12.940 25.353 1.00 96.31 147 GLU A C 1
ATOM 1130 O O . GLU A 1 147 ? -15.346 11.926 24.941 1.00 96.31 147 GLU A O 1
ATOM 1135 N N . ALA A 1 148 ? -13.569 12.890 25.928 1.00 95.50 148 ALA A N 1
ATOM 1136 C CA . ALA A 1 148 ? -12.899 11.629 26.194 1.00 95.50 148 ALA A CA 1
ATOM 1137 C C . ALA A 1 148 ? -13.710 10.814 27.210 1.00 95.50 148 ALA A C 1
ATOM 1139 O O . ALA A 1 148 ? -14.041 11.301 28.290 1.00 95.50 148 ALA A O 1
ATOM 1140 N N . LEU A 1 149 ? -14.008 9.564 26.860 1.00 94.81 149 LEU A N 1
ATOM 1141 C CA . LEU A 1 149 ? -14.631 8.625 27.785 1.00 94.81 149 LEU A CA 1
ATOM 1142 C C . LEU A 1 149 ? -13.647 8.272 28.905 1.00 94.81 149 LEU A C 1
ATOM 1144 O O . LEU A 1 149 ? -12.437 8.189 28.680 1.00 94.81 149 LEU A O 1
ATOM 1148 N N . GLU A 1 150 ? -14.174 8.032 30.102 1.00 96.50 150 GLU A N 1
ATOM 1149 C CA . GLU A 1 150 ? -13.377 7.538 31.221 1.00 96.50 150 GLU A CA 1
ATOM 1150 C C . GLU A 1 150 ? -12.832 6.136 30.903 1.00 96.50 150 GLU A C 1
ATOM 1152 O O . GLU A 1 150 ? -13.542 5.290 30.354 1.00 96.50 150 GLU A O 1
ATOM 1157 N N . ILE A 1 151 ? -11.564 5.890 31.238 1.00 96.56 151 ILE A N 1
ATOM 1158 C CA . ILE A 1 151 ? -10.944 4.571 31.084 1.00 96.56 151 ILE A CA 1
ATOM 1159 C C . ILE A 1 151 ? -11.457 3.682 32.227 1.00 96.56 151 ILE A C 1
ATOM 1161 O O . ILE A 1 151 ? -11.231 4.024 33.388 1.00 96.56 151 ILE A O 1
ATOM 1165 N N . PRO A 1 152 ? -12.136 2.552 31.951 1.00 96.50 152 PRO A N 1
ATOM 1166 C CA . PRO A 1 152 ? -12.644 1.689 33.011 1.00 96.50 152 PRO A CA 1
ATOM 1167 C C . PRO A 1 152 ? -11.529 1.132 33.908 1.00 96.50 152 PRO A C 1
ATOM 1169 O O . PRO A 1 152 ? -10.563 0.566 33.410 1.00 96.50 152 PRO A O 1
ATOM 1172 N N . ASN A 1 153 ? -11.717 1.191 35.231 1.00 96.00 153 ASN A N 1
ATOM 1173 C CA . ASN A 1 153 ? -10.731 0.759 36.241 1.00 96.00 153 ASN A CA 1
ATOM 1174 C C . ASN A 1 153 ? -10.328 -0.731 36.193 1.00 96.00 153 ASN A C 1
ATOM 1176 O O . ASN A 1 153 ? -9.453 -1.145 36.948 1.00 96.00 153 ASN A O 1
ATOM 1180 N N . TYR A 1 154 ? -11.006 -1.554 35.390 1.00 95.19 154 TYR A N 1
ATOM 1181 C CA . TYR A 1 154 ? -10.733 -2.990 35.262 1.00 95.19 154 TYR A CA 1
ATOM 1182 C C . TYR A 1 154 ? -9.894 -3.355 34.025 1.00 95.19 154 TYR A C 1
ATOM 1184 O O . TYR A 1 154 ? -9.602 -4.538 33.845 1.00 95.19 154 TYR A O 1
ATOM 1192 N N . LEU A 1 155 ? -9.574 -2.383 33.160 1.00 89.62 155 LEU A N 1
ATOM 1193 C CA . LEU A 1 155 ? -8.666 -2.546 32.017 1.00 89.62 155 LEU A CA 1
ATOM 1194 C C . LEU A 1 155 ? -7.212 -2.320 32.444 1.00 89.62 155 LEU A C 1
ATOM 1196 O O . LEU A 1 155 ? -6.343 -3.025 31.886 1.00 89.62 155 LEU A O 1
#

pLDDT: mean 87.99, std 17.47, range [40.28, 98.88]

Sequence (155 aa):
LNLLEFVLVLDEKHISLENLKKLRNSINSEGVSSKDTHYILASAMIKSLRGSDVDAAIYYLARLIDAGESADFIARRLVIFSSEDIGNADPNALNLAVSTLEAVKNIGYPEARIILAQCVVYLASTIKSNASYKAINEALNYVKNNEALEIPNYL

Secondary structure (DSSP, 8-state):
--HHHHHHHS-GGG--HHHHHHHHHHHS-SSS-HHHHHHHHHHHHHHHHHTT-HHHHHHHHHHHHHTT--HHHHHHHHHHHIIIIIGGGSTHHHHHHHHHHHHHHHH-TTTHHHHHHHHHHHHHHSPP--HHHHHHHHHHHHHHHSPPPPPPTT-